Protein AF-A0A917EU76-F1 (afdb_monomer_lite)

InterPro domains:
  IPR020115 Anti-sigma-F factor Fin [PF10955] (1-76)

Sequence (76 aa):
MCIYYSCRHCHTEFGKIDREYYQVIHLALSQLSEEDKREMLMYHVDGNIYVKVICEHCQSTLEENPHYHECHTFLQ

Foldseek 3Di:
DWEWEAEPAPRDTPDIHDPVCVVVVVVVVVPDDPVQCVVAWDQDPVRYIYGYDHDPVRVVVCVVPVVCVPVPHDDD

Organism: NCBI:txid1347902

Secondary structure (DSSP, 8-state):
--EEEEETTT--EEEEEPGGGHHHHHHHHHTS-HHHHHHHEEE-TTS-EEEEE--HHHHHHHHH-GGGGG-S----

Structure (mmCIF, N/CA/C/O backbone):
data_AF-A0A917EU76-F1
#
_entry.id   AF-A0A917EU76-F1
#
loop_
_atom_site.group_PDB
_atom_site.id
_atom_site.type_symbol
_atom_site.label_atom_id
_atom_site.label_alt_id
_atom_site.label_comp_id
_atom_site.label_asym_id
_atom_site.label_entity_id
_atom_site.label_seq_id
_atom_site.pdbx_PDB_ins_code
_atom_site.Cartn_x
_atom_site.Cartn_y
_atom_site.Cartn_z
_atom_site.occupancy
_atom_site.B_iso_or_equiv
_atom_site.auth_seq_id
_atom_site.auth_comp_id
_atom_site.auth_asym_id
_atom_site.auth_atom_id
_atom_site.pdbx_PDB_model_num
ATOM 1 N N . MET A 1 1 ? -13.847 -1.426 10.121 1.00 73.12 1 MET A N 1
ATOM 2 C CA . MET A 1 1 ? -12.543 -0.744 10.098 1.00 73.12 1 MET A CA 1
ATOM 3 C C . MET A 1 1 ? -11.460 -1.784 9.897 1.00 73.12 1 MET A C 1
ATOM 5 O O . MET A 1 1 ? -11.007 -2.393 10.862 1.00 73.12 1 MET A O 1
ATOM 9 N N . CYS A 1 2 ? -11.127 -2.013 8.633 1.00 78.81 2 CYS A N 1
ATOM 10 C CA . CYS A 1 2 ? -9.962 -2.769 8.183 1.00 78.81 2 CYS A CA 1
ATOM 11 C C . CYS A 1 2 ? -9.173 -1.868 7.226 1.00 78.81 2 CYS A C 1
ATOM 13 O O . CYS A 1 2 ? -9.754 -0.955 6.623 1.00 78.81 2 CYS A O 1
ATOM 15 N N . ILE A 1 3 ? -7.870 -2.112 7.111 1.00 82.00 3 ILE A N 1
ATOM 16 C CA . ILE A 1 3 ? -6.999 -1.374 6.194 1.00 82.00 3 ILE A CA 1
ATOM 17 C C . ILE A 1 3 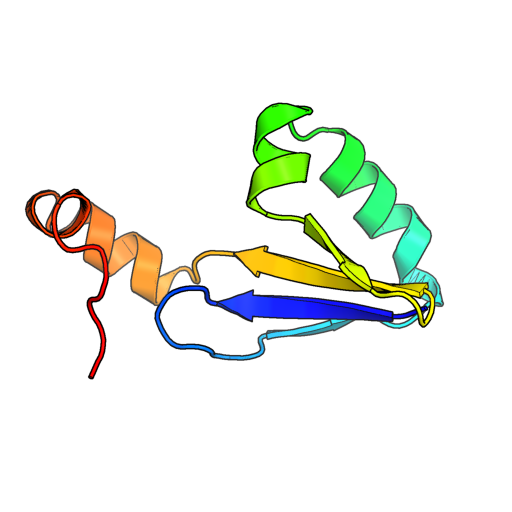? -6.715 -2.272 4.994 1.00 82.00 3 ILE A C 1
ATOM 19 O O . ILE A 1 3 ? -6.207 -3.375 5.165 1.00 82.00 3 ILE A O 1
ATOM 23 N N . TYR A 1 4 ? -7.054 -1.815 3.798 1.00 85.50 4 TYR A N 1
ATOM 24 C CA . TYR A 1 4 ? -6.861 -2.541 2.549 1.00 85.50 4 TYR A CA 1
ATOM 25 C C . TYR A 1 4 ? -5.639 -1.994 1.830 1.00 85.50 4 TYR A C 1
ATOM 27 O O . TYR A 1 4 ? -5.568 -0.794 1.575 1.00 85.50 4 TYR A O 1
ATOM 35 N N . TYR A 1 5 ? -4.699 -2.870 1.488 1.00 84.00 5 TYR A N 1
ATOM 36 C CA . TYR A 1 5 ? -3.514 -2.507 0.723 1.00 84.00 5 TYR A CA 1
ATOM 37 C C . TYR A 1 5 ? -3.662 -2.979 -0.711 1.00 84.00 5 TYR A C 1
ATOM 39 O O . TYR A 1 5 ? -3.792 -4.176 -0.966 1.00 84.00 5 TYR A O 1
ATOM 47 N N . SER A 1 6 ? -3.604 -2.035 -1.645 1.00 85.56 6 SER A N 1
ATOM 48 C CA . SER A 1 6 ? -3.719 -2.325 -3.073 1.00 85.56 6 SER A CA 1
ATOM 49 C C . SER A 1 6 ? -2.632 -1.618 -3.865 1.00 85.56 6 SER A C 1
ATOM 51 O O . SER A 1 6 ? -2.250 -0.487 -3.552 1.00 85.56 6 SER A O 1
ATOM 53 N N . CYS A 1 7 ? -2.125 -2.287 -4.899 1.00 85.25 7 CYS A N 1
ATOM 54 C CA . CYS A 1 7 ? -1.215 -1.652 -5.834 1.00 85.25 7 CYS A CA 1
ATOM 55 C C . CYS A 1 7 ? -1.977 -0.680 -6.736 1.00 85.25 7 CYS A C 1
ATOM 57 O O . CYS A 1 7 ? -3.001 -1.039 -7.315 1.00 85.25 7 CYS A O 1
ATOM 59 N N . ARG A 1 8 ? -1.451 0.529 -6.933 1.00 80.00 8 ARG 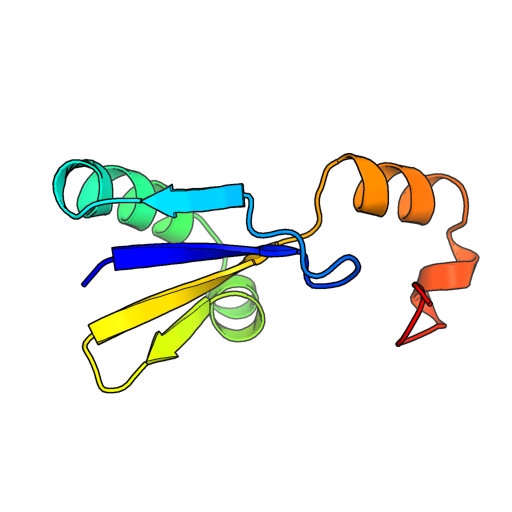A N 1
ATOM 60 C CA . ARG A 1 8 ? -2.031 1.505 -7.871 1.00 80.00 8 ARG A CA 1
ATOM 61 C C . ARG A 1 8 ? -1.843 1.139 -9.351 1.00 80.00 8 ARG A C 1
ATOM 63 O O . ARG A 1 8 ? -2.531 1.718 -10.180 1.00 80.00 8 ARG A O 1
ATOM 70 N N . HIS A 1 9 ? -0.919 0.227 -9.669 1.00 76.69 9 HIS A N 1
ATOM 71 C CA . HIS A 1 9 ? -0.542 -0.118 -11.047 1.00 76.69 9 HIS A CA 1
ATOM 72 C C . HIS A 1 9 ? -1.042 -1.501 -11.469 1.00 76.69 9 HIS A C 1
ATOM 74 O O . HIS A 1 9 ? -1.745 -1.619 -12.461 1.00 76.69 9 HIS A O 1
ATOM 80 N N . CYS A 1 10 ? -0.726 -2.551 -10.708 1.00 80.12 10 CYS A N 1
ATOM 81 C CA . CYS A 1 10 ? -1.166 -3.913 -11.029 1.00 80.12 10 CYS A CA 1
ATOM 82 C C . CYS A 1 10 ? -2.482 -4.313 -10.344 1.00 80.12 10 CYS A C 1
ATOM 84 O O . CYS A 1 10 ? -2.927 -5.447 -10.495 1.00 80.12 10 CYS A O 1
ATOM 86 N N . HIS A 1 11 ? -3.072 -3.422 -9.535 1.00 77.69 11 HIS A N 1
ATOM 87 C CA . HIS A 1 11 ? -4.276 -3.678 -8.733 1.00 77.69 11 HIS A CA 1
ATOM 88 C C . HIS A 1 11 ? -4.198 -4.898 -7.804 1.00 77.69 11 HIS A C 1
ATOM 90 O O . HIS A 1 11 ? -5.207 -5.322 -7.249 1.00 77.69 11 HIS A O 1
ATOM 96 N N . THR A 1 12 ? -2.999 -5.440 -7.581 1.00 80.25 12 THR A N 1
ATOM 97 C CA . THR A 1 12 ? -2.792 -6.549 -6.655 1.00 80.25 12 THR A CA 1
ATOM 98 C C . THR A 1 12 ? -3.124 -6.102 -5.242 1.00 80.25 12 THR A C 1
ATOM 100 O O . THR A 1 12 ? -2.554 -5.136 -4.730 1.00 80.25 12 THR A O 1
ATOM 103 N N . GLU A 1 13 ? -4.052 -6.814 -4.614 1.00 81.25 13 GLU A N 1
ATOM 104 C CA . GLU A 1 13 ? -4.327 -6.676 -3.194 1.00 81.25 13 GLU A CA 1
ATOM 105 C C . GLU A 1 13 ? -3.257 -7.440 -2.412 1.00 81.25 13 GLU A C 1
ATOM 107 O O . GLU A 1 13 ? -3.143 -8.660 -2.515 1.00 81.25 13 GLU A O 1
ATOM 112 N N . PHE A 1 14 ? -2.468 -6.721 -1.615 1.00 75.81 14 PHE A N 1
ATOM 113 C CA . PHE A 1 14 ? -1.463 -7.327 -0.728 1.00 75.81 14 PHE A CA 1
ATOM 114 C C . PHE A 1 14 ? -2.099 -7.957 0.512 1.00 75.81 14 PHE A C 1
ATOM 116 O O . PHE A 1 14 ? -1.448 -8.680 1.262 1.00 75.81 14 PHE A O 1
ATOM 123 N N . GLY A 1 15 ? -3.385 -7.680 0.719 1.00 74.00 15 GLY A N 1
ATOM 124 C CA . GLY A 1 15 ? -4.182 -8.183 1.818 1.00 74.00 15 GLY A CA 1
ATOM 125 C C . GLY A 1 15 ? -4.877 -7.063 2.577 1.00 74.00 15 GLY A C 1
ATOM 126 O O . GLY A 1 15 ? -4.673 -5.865 2.346 1.00 74.00 15 GLY A O 1
ATOM 127 N N . LYS A 1 16 ? -5.724 -7.488 3.509 1.00 82.50 16 LYS A N 1
ATOM 128 C CA . LYS A 1 16 ? -6.358 -6.612 4.485 1.00 82.50 16 LYS A CA 1
ATOM 129 C C . LYS A 1 16 ? -5.669 -6.794 5.827 1.00 82.50 16 LYS A C 1
ATOM 131 O O . LYS A 1 16 ? -5.389 -7.917 6.240 1.00 82.50 16 LYS A O 1
ATOM 136 N N . ILE A 1 17 ? -5.429 -5.689 6.508 1.00 81.50 17 ILE A N 1
ATOM 137 C CA . ILE A 1 17 ? -4.960 -5.700 7.880 1.00 81.50 17 ILE A CA 1
ATOM 138 C C . ILE A 1 17 ? -6.173 -5.572 8.788 1.00 81.50 17 ILE A C 1
ATOM 140 O O . ILE A 1 17 ? -6.943 -4.604 8.716 1.00 81.50 17 ILE A O 1
ATOM 144 N N . ASP A 1 18 ? -6.342 -6.596 9.618 1.00 78.44 18 ASP A N 1
ATOM 145 C CA . ASP A 1 18 ? -7.390 -6.648 10.619 1.00 78.44 18 ASP A CA 1
ATOM 146 C C . ASP A 1 18 ? -7.127 -5.674 11.767 1.00 78.44 18 ASP A C 1
ATOM 148 O O . ASP A 1 18 ? -6.022 -5.174 11.994 1.00 78.44 18 ASP A O 1
ATOM 152 N N . ARG A 1 19 ? -8.203 -5.387 12.498 1.00 75.56 19 ARG A N 1
ATOM 153 C CA . ARG A 1 19 ? -8.286 -4.304 13.481 1.00 75.56 19 ARG A CA 1
ATOM 154 C C . ARG A 1 19 ? -7.205 -4.371 14.574 1.00 75.56 19 ARG A C 1
ATOM 156 O O . ARG A 1 19 ? -6.854 -3.336 15.130 1.00 75.56 19 ARG A O 1
ATOM 163 N N . GLU A 1 20 ? -6.667 -5.554 14.853 1.00 79.19 20 GLU A N 1
ATOM 164 C CA . GLU A 1 20 ? -5.626 -5.792 15.862 1.00 79.19 20 GLU A CA 1
ATOM 165 C C . GLU A 1 20 ? -4.301 -5.078 15.543 1.00 79.19 20 GLU A C 1
ATOM 167 O O . GLU A 1 20 ? -3.651 -4.545 16.437 1.00 79.19 20 GLU A O 1
ATOM 172 N N . TYR A 1 21 ? -3.953 -4.950 14.261 1.00 74.94 21 TYR A N 1
ATOM 173 C CA . TYR A 1 21 ? -2.731 -4.269 13.815 1.00 74.94 21 TYR A CA 1
ATOM 174 C C . TYR A 1 21 ? -2.981 -2.826 13.353 1.00 74.94 21 TYR A C 1
ATOM 176 O O . TYR A 1 21 ? -2.050 -2.128 12.948 1.00 74.94 21 TYR A O 1
ATOM 184 N N . TYR A 1 22 ? -4.226 -2.343 13.454 1.00 78.19 22 TYR A N 1
ATOM 185 C CA . TYR A 1 22 ? -4.622 -1.007 13.008 1.00 78.19 22 TYR A CA 1
ATOM 186 C C . TYR A 1 22 ? -3.780 0.100 13.649 1.00 78.19 22 TYR A C 1
ATOM 188 O O . TYR A 1 22 ? -3.321 0.993 12.948 1.00 78.19 22 TYR A O 1
ATOM 196 N N . GLN A 1 23 ? -3.555 0.052 14.967 1.00 75.44 23 GLN A N 1
ATOM 197 C CA . GLN A 1 23 ? -2.802 1.100 15.668 1.00 75.44 23 GLN A CA 1
ATOM 198 C C . GLN A 1 23 ? -1.338 1.163 15.225 1.00 75.44 23 GLN A C 1
ATOM 200 O O . GLN A 1 23 ? -0.807 2.254 15.034 1.00 75.44 23 GLN A O 1
ATOM 205 N N . VAL A 1 24 ? -0.704 0.004 15.031 1.00 80.19 24 VAL A N 1
ATOM 206 C CA . VAL A 1 24 ? 0.696 -0.091 14.591 1.00 80.19 24 VAL A CA 1
ATOM 207 C C . VAL A 1 24 ? 0.846 0.498 13.193 1.00 80.19 24 VAL A C 1
ATOM 209 O O . VAL A 1 24 ? 1.716 1.332 12.950 1.00 80.19 24 VAL A O 1
ATOM 212 N N . ILE A 1 25 ? -0.057 0.117 12.292 1.00 76.50 25 ILE A N 1
ATOM 213 C CA . ILE A 1 25 ? -0.090 0.629 10.926 1.00 76.50 25 ILE A CA 1
ATOM 214 C C . ILE A 1 25 ? -0.397 2.121 10.906 1.00 76.50 25 ILE A C 1
ATOM 216 O O . ILE A 1 25 ? 0.295 2.876 10.238 1.00 76.50 25 ILE A O 1
ATOM 220 N N . HIS A 1 26 ? -1.407 2.570 11.648 1.00 75.69 26 HIS A N 1
ATOM 221 C CA . HIS A 1 26 ? -1.768 3.980 11.721 1.00 75.69 26 HIS A CA 1
ATOM 222 C C . HIS A 1 26 ? -0.601 4.825 12.243 1.00 75.69 26 HIS A C 1
ATOM 224 O O . HIS A 1 26 ? -0.369 5.919 11.739 1.00 75.69 26 HIS A O 1
ATOM 230 N N . LEU A 1 27 ? 0.173 4.317 13.207 1.00 79.62 27 LEU A N 1
ATOM 231 C CA . LEU A 1 27 ? 1.385 4.979 13.680 1.00 79.62 27 LEU A CA 1
ATOM 232 C C . LEU A 1 27 ? 2.464 5.037 12.588 1.00 79.62 27 LEU A C 1
ATOM 234 O O . LEU A 1 27 ? 3.062 6.091 12.391 1.00 79.62 27 LEU A O 1
ATOM 238 N N . ALA A 1 28 ? 2.691 3.953 11.846 1.00 74.75 28 ALA A N 1
ATOM 239 C CA . ALA A 1 28 ? 3.625 3.948 10.718 1.00 74.75 28 ALA A CA 1
ATOM 240 C C . ALA A 1 28 ? 3.189 4.927 9.612 1.00 74.75 28 ALA A C 1
ATOM 242 O O . ALA A 1 28 ? 3.984 5.741 9.153 1.00 74.75 28 ALA A O 1
ATOM 243 N N . LEU A 1 29 ? 1.902 4.927 9.259 1.00 75.19 29 LEU A N 1
ATOM 244 C CA . LEU A 1 29 ? 1.313 5.870 8.311 1.00 75.19 29 LEU A CA 1
ATOM 245 C C . LEU A 1 29 ? 1.361 7.305 8.840 1.00 75.19 29 LEU A C 1
ATOM 247 O O . LEU A 1 29 ? 1.495 8.230 8.052 1.00 75.19 29 LEU A O 1
ATOM 251 N N . SER A 1 30 ? 1.289 7.520 10.158 1.00 75.25 30 SER A N 1
ATOM 252 C CA . SER A 1 30 ? 1.380 8.859 10.749 1.00 75.25 30 SER A CA 1
ATOM 253 C C . SER A 1 30 ? 2.747 9.519 10.543 1.00 75.25 30 SER A C 1
ATOM 255 O O . SER A 1 30 ? 2.810 10.746 10.570 1.00 75.25 30 SER A O 1
ATOM 257 N N . GLN A 1 31 ? 3.791 8.721 10.282 1.00 79.31 31 GLN A N 1
ATOM 258 C CA . GLN A 1 31 ? 5.134 9.199 9.937 1.00 79.31 31 GLN A CA 1
ATOM 259 C C . GLN A 1 31 ? 5.246 9.682 8.485 1.00 79.31 31 GLN A C 1
ATOM 261 O O . GLN A 1 31 ? 6.219 10.354 8.153 1.00 79.31 31 GLN A O 1
ATOM 266 N N . LEU A 1 32 ? 4.268 9.366 7.628 1.00 75.81 32 LEU A N 1
ATOM 267 C CA . LEU A 1 32 ? 4.181 9.942 6.288 1.00 75.81 32 LEU A CA 1
ATOM 268 C C . LEU A 1 32 ? 3.830 11.428 6.375 1.00 75.81 32 LEU A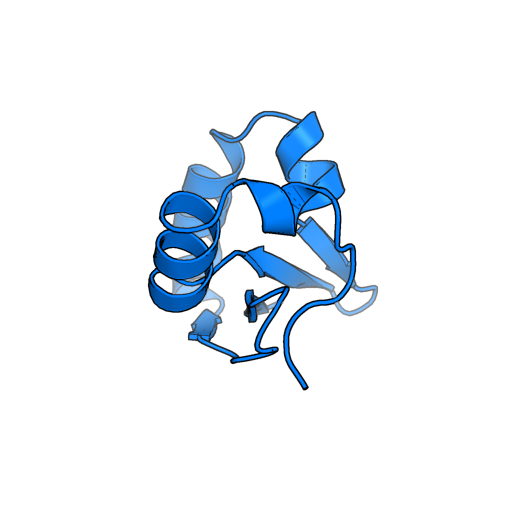 C 1
ATOM 270 O O . LEU A 1 32 ? 3.159 11.875 7.315 1.00 75.81 32 LEU A O 1
ATOM 274 N N . SER A 1 33 ? 4.250 12.183 5.364 1.00 78.62 33 SER A N 1
ATOM 275 C CA . SER A 1 33 ? 3.848 13.577 5.226 1.00 78.62 33 SER A CA 1
ATOM 276 C C . SER A 1 33 ? 2.329 13.681 5.014 1.00 78.62 33 SER A C 1
ATOM 278 O O . SER A 1 33 ? 1.675 12.753 4.532 1.00 78.62 33 SER A O 1
ATOM 280 N N . GLU A 1 34 ? 1.727 14.807 5.400 1.00 76.31 34 GLU A N 1
ATOM 281 C CA . GLU A 1 34 ? 0.282 15.015 5.219 1.00 76.31 34 GLU A CA 1
ATOM 282 C C . GLU A 1 34 ? -0.138 15.022 3.737 1.00 76.31 34 GLU A C 1
ATOM 284 O O . GLU A 1 34 ? -1.282 14.693 3.418 1.00 76.31 34 GLU A O 1
ATOM 289 N N . GLU A 1 35 ? 0.784 15.364 2.836 1.00 75.50 35 GLU A N 1
ATOM 290 C CA . GLU A 1 35 ? 0.592 15.300 1.384 1.00 75.50 35 GLU A CA 1
ATOM 291 C C . GLU A 1 35 ? 0.509 13.844 0.910 1.00 75.50 35 GLU A C 1
ATOM 293 O O . GLU A 1 35 ? -0.502 13.462 0.319 1.00 75.50 35 GLU A O 1
ATOM 298 N N . ASP A 1 36 ? 1.468 12.997 1.299 1.00 72.06 36 ASP A N 1
ATOM 299 C CA . ASP A 1 36 ? 1.452 11.563 0.972 1.00 72.06 36 ASP A CA 1
ATOM 300 C C . ASP A 1 36 ? 0.202 10.871 1.524 1.00 72.06 36 ASP A C 1
ATOM 302 O O . ASP A 1 36 ? -0.428 10.048 0.858 1.00 72.06 36 ASP A O 1
ATOM 306 N N . LYS A 1 37 ? -0.216 11.235 2.743 1.00 77.88 37 LYS A N 1
ATOM 307 C CA . LYS A 1 37 ? -1.454 10.716 3.338 1.00 77.88 37 LYS A CA 1
ATOM 308 C C . LYS A 1 37 ? -2.670 11.051 2.485 1.00 77.88 37 LYS A C 1
ATOM 310 O O . LYS A 1 37 ? -3.527 10.190 2.318 1.00 77.88 37 LYS A O 1
ATOM 315 N N . ARG A 1 38 ? -2.772 12.270 1.948 1.00 72.94 38 ARG A N 1
ATOM 316 C CA . ARG A 1 38 ? -3.905 12.651 1.088 1.00 72.94 38 ARG A CA 1
ATOM 317 C C . ARG A 1 38 ? -3.889 11.940 -0.253 1.00 72.94 38 ARG A C 1
ATOM 319 O O . ARG A 1 38 ? -4.959 11.633 -0.770 1.00 72.94 38 ARG A O 1
ATOM 326 N N . GLU A 1 39 ? -2.712 11.695 -0.814 1.00 70.88 39 GLU A N 1
ATOM 327 C CA . GLU A 1 39 ? -2.599 11.034 -2.114 1.00 70.88 39 GLU A CA 1
ATOM 328 C C . GLU A 1 39 ? -2.788 9.514 -2.023 1.00 70.88 39 GLU A C 1
ATOM 330 O O . GLU A 1 39 ? -3.382 8.905 -2.917 1.00 70.88 39 GLU A O 1
ATOM 335 N N . MET A 1 40 ? -2.323 8.892 -0.935 1.00 79.44 40 MET A N 1
ATOM 336 C CA . MET A 1 40 ? -2.265 7.434 -0.799 1.00 79.44 40 MET A CA 1
ATOM 337 C C . MET A 1 40 ? -3.388 6.843 0.064 1.00 79.44 40 MET A C 1
ATOM 339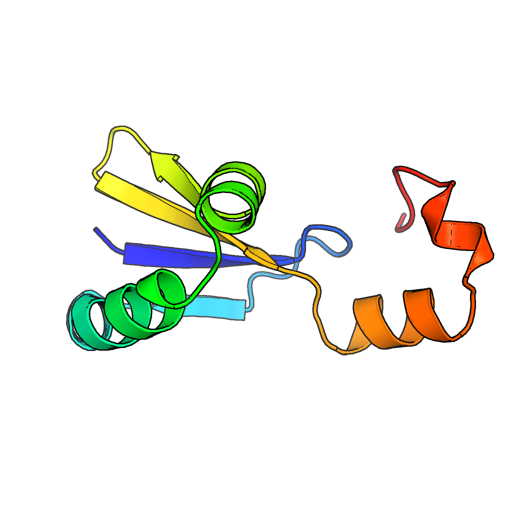 O O . MET A 1 40 ? -3.744 5.680 -0.147 1.00 79.44 40 MET A O 1
ATOM 343 N N . LEU A 1 41 ? -3.958 7.596 1.019 1.00 82.88 41 LEU A N 1
ATOM 344 C CA . LEU A 1 41 ? -5.003 7.112 1.934 1.00 82.88 41 LEU A CA 1
ATOM 345 C C . LEU A 1 41 ? -6.393 7.587 1.509 1.00 82.88 41 LEU A C 1
ATOM 347 O O . LEU A 1 41 ? -6.706 8.775 1.522 1.00 82.88 41 LEU A O 1
ATOM 351 N N . MET A 1 42 ? -7.280 6.635 1.227 1.00 81.62 42 MET A N 1
ATOM 352 C CA . MET A 1 42 ? -8.700 6.891 1.000 1.00 81.62 42 MET A CA 1
ATOM 353 C C . MET A 1 42 ? -9.523 6.377 2.180 1.00 81.62 42 MET A C 1
ATOM 355 O O . MET A 1 42 ? -9.580 5.175 2.450 1.00 81.62 42 MET A O 1
ATOM 359 N N . TYR A 1 43 ? -10.197 7.296 2.867 1.00 81.94 43 TYR A N 1
ATOM 360 C CA . TYR A 1 43 ? -11.113 6.978 3.958 1.00 81.94 43 TYR A CA 1
ATOM 361 C C . TYR A 1 43 ? -12.509 6.713 3.397 1.00 81.94 43 TYR A C 1
ATOM 363 O O . TYR A 1 43 ? -13.137 7.600 2.820 1.00 81.94 43 TYR A O 1
ATOM 371 N N . HIS A 1 44 ? -12.994 5.485 3.559 1.00 80.31 44 HIS A N 1
ATOM 372 C CA . HIS A 1 44 ? -14.337 5.098 3.149 1.00 80.31 44 HIS A CA 1
ATOM 373 C C . HIS A 1 44 ? -15.358 5.399 4.247 1.00 80.31 44 HIS A C 1
ATOM 375 O O . HIS A 1 44 ? -15.051 5.339 5.440 1.00 80.31 44 HIS A O 1
ATOM 381 N N . VAL A 1 45 ? -16.602 5.650 3.836 1.00 74.44 45 VAL A N 1
ATOM 382 C CA . VAL A 1 45 ? -17.723 5.996 4.730 1.00 74.44 45 VAL A CA 1
ATOM 383 C C . VAL A 1 45 ? -18.018 4.888 5.753 1.00 74.44 45 VAL A C 1
ATOM 385 O O . VAL A 1 45 ? -18.457 5.164 6.864 1.00 74.44 45 VAL A O 1
ATOM 388 N N . ASP A 1 46 ? -17.679 3.642 5.416 1.00 79.12 46 ASP A N 1
ATOM 389 C CA . ASP A 1 46 ? -17.824 2.455 6.272 1.00 79.12 46 ASP A CA 1
ATOM 390 C C . ASP A 1 46 ? -16.732 2.346 7.363 1.00 79.12 46 ASP A C 1
ATOM 392 O O . ASP A 1 46 ? -16.643 1.355 8.096 1.00 79.12 46 ASP A O 1
ATOM 396 N N . GLY A 1 47 ? -15.840 3.342 7.450 1.00 76.81 47 GLY A N 1
ATOM 397 C CA . GLY A 1 47 ? -14.691 3.363 8.357 1.00 76.81 47 GLY A CA 1
ATOM 398 C C . GLY A 1 47 ? -13.541 2.452 7.917 1.00 76.81 47 GLY A C 1
ATOM 399 O O . GLY A 1 47 ? -12.666 2.119 8.718 1.00 76.81 47 GLY A O 1
ATOM 400 N N . ASN A 1 48 ? -13.553 1.992 6.667 1.00 82.19 48 ASN A N 1
ATOM 401 C CA . ASN A 1 48 ? -12.445 1.254 6.068 1.00 82.19 48 ASN A CA 1
ATOM 402 C C . ASN A 1 48 ? -11.448 2.225 5.439 1.00 82.19 48 ASN A C 1
ATOM 404 O O . ASN A 1 48 ? -11.835 3.276 4.932 1.00 82.19 48 ASN A O 1
ATOM 408 N N . ILE A 1 49 ? -10.169 1.866 5.474 1.00 83.38 49 ILE A N 1
ATOM 409 C CA . ILE A 1 49 ? -9.097 2.669 4.885 1.00 83.38 49 ILE A CA 1
ATOM 410 C C . ILE A 1 49 ? -8.549 1.897 3.698 1.00 83.38 49 ILE A C 1
ATOM 412 O O . ILE A 1 49 ? -8.182 0.735 3.846 1.00 83.38 49 ILE A O 1
ATOM 416 N N . TYR A 1 50 ? -8.481 2.536 2.539 1.00 85.56 50 TYR A N 1
ATOM 417 C CA . TYR A 1 50 ? -7.833 1.985 1.357 1.00 85.56 50 TYR A CA 1
ATOM 418 C C . TYR A 1 50 ? -6.515 2.712 1.148 1.00 85.56 50 TYR A C 1
ATOM 420 O O . TYR A 1 50 ? -6.492 3.924 0.943 1.00 85.56 50 TYR A O 1
ATOM 428 N N . VAL A 1 51 ? -5.423 1.965 1.223 1.00 84.75 51 VAL A N 1
ATOM 429 C CA . VAL A 1 51 ? -4.067 2.455 1.012 1.00 84.75 51 VAL A CA 1
ATOM 430 C C .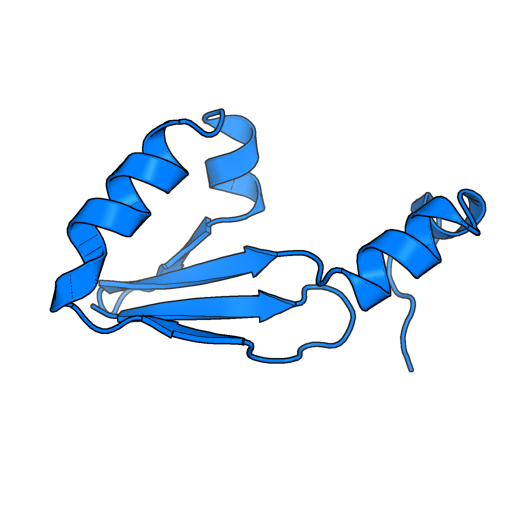 VAL A 1 51 ? -3.625 2.010 -0.372 1.00 84.75 51 VAL A C 1
ATOM 432 O O . VAL A 1 51 ? -3.566 0.811 -0.670 1.00 84.75 51 VAL A O 1
ATOM 435 N N . LYS A 1 52 ? -3.329 2.984 -1.229 1.00 84.38 52 LYS A N 1
ATOM 436 C CA . LYS A 1 52 ? -2.756 2.742 -2.552 1.00 84.38 52 LYS A CA 1
ATOM 437 C C . LYS A 1 52 ? -1.243 2.836 -2.456 1.00 84.38 52 LYS A C 1
ATOM 439 O O . LYS A 1 52 ? -0.708 3.894 -2.145 1.00 84.38 52 LYS A O 1
ATOM 444 N N . VAL A 1 53 ? -0.561 1.735 -2.735 1.00 81.75 53 VAL A N 1
ATOM 445 C CA . VAL A 1 53 ? 0.906 1.649 -2.740 1.00 81.75 53 VAL A CA 1
ATOM 446 C C . VAL A 1 53 ? 1.403 1.175 -4.103 1.00 81.75 53 VAL A C 1
ATOM 448 O O . VAL A 1 53 ? 0.613 0.833 -4.980 1.00 81.75 53 VAL A O 1
ATOM 451 N N . ILE A 1 54 ? 2.712 1.179 -4.311 1.00 82.31 54 ILE A N 1
ATOM 452 C CA . ILE A 1 54 ? 3.358 0.558 -5.471 1.00 82.31 54 ILE A CA 1
ATOM 453 C C . ILE A 1 54 ? 4.029 -0.714 -4.937 1.00 82.31 54 ILE A C 1
ATOM 455 O O . ILE A 1 54 ? 4.742 -0.627 -3.941 1.00 82.31 54 ILE A O 1
ATOM 459 N N . CYS A 1 55 ? 3.776 -1.896 -5.518 1.00 84.19 55 CYS A N 1
ATOM 460 C CA . CYS A 1 55 ? 4.567 -3.082 -5.1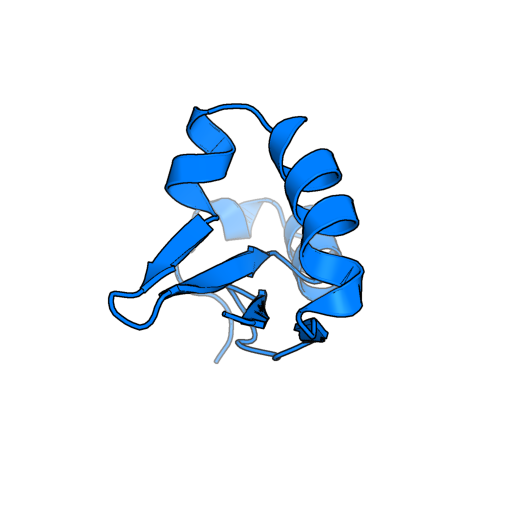41 1.00 84.19 55 CYS A CA 1
ATOM 461 C C . CYS A 1 55 ? 6.020 -2.909 -5.546 1.00 84.19 55 CYS A C 1
ATOM 463 O O . CYS A 1 55 ? 6.300 -2.233 -6.530 1.00 84.19 55 CYS A O 1
ATOM 465 N N . GLU A 1 56 ? 6.901 -3.672 -4.899 1.00 78.69 56 GLU A N 1
ATOM 466 C CA . GLU A 1 56 ? 8.295 -3.825 -5.323 1.00 78.69 56 GLU A CA 1
ATOM 467 C C . GLU A 1 56 ? 8.414 -4.092 -6.830 1.00 78.69 56 GLU A C 1
ATOM 469 O O . GLU A 1 56 ? 9.202 -3.449 -7.503 1.00 78.69 56 GLU A O 1
ATOM 474 N N . HIS A 1 57 ? 7.556 -4.946 -7.400 1.00 79.50 57 HIS A N 1
ATOM 475 C CA . HIS A 1 57 ? 7.615 -5.286 -8.818 1.00 79.50 57 HIS A CA 1
ATOM 476 C C . HIS A 1 57 ? 7.309 -4.084 -9.725 1.00 79.50 57 HIS A C 1
ATOM 478 O O . HIS A 1 57 ? 8.023 -3.821 -10.694 1.00 79.50 57 HIS A O 1
ATOM 484 N N . CYS A 1 58 ? 6.266 -3.316 -9.395 1.00 79.38 58 CYS A N 1
ATOM 485 C CA . CYS A 1 58 ? 5.937 -2.098 -10.131 1.00 79.38 58 CYS A CA 1
ATOM 486 C C . CYS A 1 58 ? 6.958 -0.984 -9.874 1.00 79.38 58 CYS A C 1
ATOM 488 O O . CYS A 1 58 ? 7.230 -0.213 -10.787 1.00 79.38 58 CYS A O 1
ATOM 490 N N . GLN A 1 59 ? 7.538 -0.912 -8.673 1.00 79.62 59 GLN A N 1
ATOM 491 C CA . GLN A 1 59 ? 8.577 0.056 -8.340 1.00 79.62 59 GLN A CA 1
ATOM 492 C C . GLN A 1 59 ? 9.853 -0.232 -9.132 1.00 79.62 59 GLN A C 1
ATOM 494 O O . GLN A 1 59 ? 10.341 0.666 -9.804 1.00 79.62 59 GLN A O 1
ATOM 499 N N . SER A 1 60 ? 10.345 -1.474 -9.143 1.00 78.00 60 SER A N 1
ATOM 500 C CA . SER A 1 60 ? 11.521 -1.861 -9.932 1.00 78.00 60 SER A CA 1
ATOM 501 C C . SER A 1 60 ? 11.310 -1.603 -11.423 1.00 78.00 60 SER A C 1
ATOM 503 O O . SER A 1 60 ? 12.194 -1.077 -12.085 1.00 78.00 60 SER A O 1
ATOM 505 N N . THR A 1 61 ? 10.108 -1.873 -11.942 1.00 75.44 61 THR A N 1
ATOM 506 C CA . THR A 1 61 ? 9.770 -1.566 -13.343 1.00 75.44 61 THR A CA 1
ATOM 507 C C . THR A 1 61 ? 9.829 -0.060 -13.629 1.00 75.44 61 THR A C 1
ATOM 509 O O . THR A 1 61 ? 10.310 0.344 -14.688 1.00 75.44 61 THR A O 1
ATOM 512 N N . LEU A 1 62 ? 9.352 0.771 -12.694 1.00 71.44 62 LEU A N 1
ATOM 513 C CA . LEU A 1 62 ? 9.369 2.234 -12.795 1.00 71.44 62 LEU A CA 1
ATOM 514 C C . LEU A 1 62 ? 10.797 2.797 -12.689 1.00 71.44 62 LEU A C 1
ATOM 516 O O . LEU A 1 62 ? 11.152 3.709 -13.430 1.00 71.44 62 LEU A O 1
ATOM 520 N N . GLU A 1 63 ? 11.619 2.235 -11.800 1.00 69.25 63 GLU A N 1
ATOM 521 C CA . GLU A 1 63 ? 13.026 2.612 -11.609 1.00 69.25 63 GLU A CA 1
ATOM 522 C C . GLU A 1 63 ? 13.896 2.226 -12.812 1.00 69.25 63 GLU A C 1
ATOM 524 O O . GLU A 1 63 ? 14.741 3.012 -13.239 1.00 69.25 63 GLU A O 1
ATOM 529 N N . GLU A 1 64 ? 13.670 1.047 -13.401 1.00 68.56 64 GLU A N 1
ATOM 530 C CA . GLU A 1 64 ? 14.375 0.593 -14.607 1.00 68.56 64 GLU A CA 1
ATOM 531 C C . GLU A 1 64 ? 13.969 1.379 -15.859 1.00 68.56 64 GLU A C 1
ATOM 533 O O . GLU A 1 64 ? 14.730 1.468 -16.823 1.00 68.56 64 GLU A O 1
ATOM 538 N N . ASN A 1 65 ? 12.775 1.969 -15.853 1.00 62.81 65 ASN A N 1
ATOM 539 C CA . ASN A 1 65 ? 12.217 2.679 -16.993 1.00 62.81 65 ASN A CA 1
ATOM 540 C C . ASN A 1 65 ? 11.618 4.023 -16.544 1.00 62.81 65 ASN A C 1
ATOM 542 O O . ASN A 1 65 ? 10.393 4.186 -16.518 1.00 62.81 65 ASN A O 1
ATOM 546 N N . PRO A 1 66 ? 12.466 5.028 -16.258 1.00 60.56 66 PRO A N 1
ATOM 547 C CA . PRO A 1 66 ? 12.031 6.340 -15.773 1.00 60.56 66 PRO A CA 1
ATOM 548 C C . PRO A 1 66 ? 11.095 7.080 -16.746 1.00 60.56 66 PRO A C 1
ATOM 550 O O . PRO A 1 66 ? 10.358 7.970 -16.331 1.00 60.56 66 PRO A O 1
ATOM 553 N N . HIS A 1 67 ? 11.049 6.678 -18.023 1.00 55.06 67 HIS A N 1
ATOM 554 C CA . HIS A 1 67 ? 10.075 7.168 -19.005 1.00 55.06 67 HIS A CA 1
ATOM 555 C C . HIS A 1 67 ? 8.611 6.798 -18.684 1.00 55.06 67 HIS A C 1
ATOM 557 O O . HIS A 1 67 ? 7.704 7.463 -19.180 1.00 55.06 67 HIS A O 1
ATOM 563 N N . TYR A 1 68 ? 8.336 5.797 -17.837 1.00 54.19 68 TYR A N 1
ATOM 564 C CA . TYR A 1 68 ? 6.959 5.462 -17.439 1.00 54.19 68 TYR A CA 1
ATOM 565 C C . TYR A 1 68 ? 6.374 6.395 -16.375 1.00 54.19 68 TYR A C 1
ATOM 567 O O . TYR A 1 68 ? 5.167 6.338 -16.144 1.00 54.19 68 TYR A O 1
ATOM 575 N N . HIS A 1 69 ? 7.163 7.301 -15.781 1.00 50.97 69 HIS A N 1
ATOM 576 C CA . HIS A 1 69 ? 6.608 8.377 -14.947 1.00 50.97 69 HIS A CA 1
ATOM 577 C C . HIS A 1 69 ? 5.633 9.276 -15.727 1.00 50.97 69 HIS A C 1
ATOM 579 O O . HIS A 1 69 ? 4.736 9.868 -15.130 1.00 50.97 69 HIS A O 1
ATOM 585 N N . GLU A 1 70 ? 5.779 9.350 -17.055 1.00 50.72 70 GLU A N 1
ATOM 586 C CA . GLU A 1 70 ? 4.914 10.137 -17.940 1.00 50.72 70 GLU A CA 1
ATOM 587 C C . GLU A 1 70 ? 3.670 9.361 -18.408 1.00 50.72 70 GLU A C 1
ATOM 589 O O . GLU A 1 70 ? 2.667 9.957 -18.809 1.00 50.72 70 GLU A O 1
ATOM 594 N N . CYS A 1 71 ? 3.677 8.027 -18.318 1.00 52.12 71 CYS A N 1
ATOM 595 C CA . CYS A 1 71 ? 2.536 7.197 -18.684 1.00 52.12 71 CYS A CA 1
ATOM 596 C C . CYS A 1 71 ? 1.661 6.938 -17.456 1.00 52.12 71 CYS A C 1
ATOM 598 O O . CYS A 1 71 ? 1.832 5.965 -16.727 1.00 52.12 71 CYS A O 1
ATOM 600 N N . HIS A 1 72 ? 0.653 7.792 -17.276 1.00 51.28 72 HIS A N 1
ATOM 601 C CA . HIS A 1 72 ? -0.364 7.730 -16.216 1.00 51.28 72 HIS A CA 1
ATOM 602 C C . HIS A 1 72 ? -1.118 6.384 -16.103 1.00 51.28 72 HIS A C 1
ATOM 604 O O . HIS A 1 72 ? -1.928 6.189 -15.196 1.00 51.28 72 HIS A O 1
ATOM 610 N N . THR A 1 73 ? -0.908 5.453 -17.032 1.00 52.06 73 THR A N 1
ATOM 611 C CA . THR A 1 73 ? -1.552 4.142 -17.061 1.00 52.06 73 THR A CA 1
ATOM 612 C C . THR A 1 73 ? -0.619 3.162 -17.763 1.00 52.06 73 THR A C 1
ATOM 614 O O . THR A 1 73 ? -0.642 3.043 -18.983 1.00 52.06 73 THR A O 1
ATOM 617 N N . PHE A 1 74 ? 0.239 2.479 -17.010 1.00 52.19 74 PHE A N 1
ATOM 618 C CA . PHE A 1 74 ? 0.943 1.313 -17.535 1.00 52.19 74 PHE A CA 1
ATOM 619 C C . PHE A 1 74 ? 0.695 0.128 -16.614 1.00 52.19 74 PHE A C 1
ATOM 621 O O . PHE A 1 74 ? 1.231 0.074 -15.508 1.00 52.19 74 PHE A O 1
ATOM 628 N N . LEU A 1 75 ? -0.225 -0.724 -17.067 1.00 48.72 75 LEU A N 1
ATOM 629 C CA . LEU A 1 75 ? -0.241 -2.187 -17.005 1.00 48.72 75 LEU A CA 1
ATOM 630 C C . LEU A 1 75 ? -1.597 -2.628 -17.588 1.00 48.72 75 LEU A C 1
ATOM 632 O O . LEU A 1 75 ? -2.631 -2.508 -16.932 1.00 48.72 75 LEU A O 1
ATOM 636 N N . GLN A 1 76 ? -1.582 -3.073 -18.848 1.00 45.97 76 GLN A N 1
ATOM 637 C CA . GLN A 1 76 ? -2.627 -3.911 -19.440 1.00 45.97 76 GLN A CA 1
ATOM 638 C C . GLN A 1 76 ? -2.036 -5.302 -19.662 1.00 45.97 76 GLN A C 1
ATOM 640 O O . GLN A 1 76 ? -0.838 -5.357 -20.026 1.00 45.97 76 GLN A O 1
#

Radius of gyration: 13.72 Å; chains: 1; bounding box: 32×24×35 Å

pLDDT: mean 74.53, std 10.17, range [45.97, 85.56]